Protein AF-A0A5B7BVW4-F1 (afdb_monomer_lite)

Organism: Davidia involucrata (NCBI:txid16924)

InterPro domains:
  IPR013057 Amino acid transporter, transmembrane domain [PF01490] (3-150)

pLDDT: mean 82.85, std 7.78, range [59.88, 94.0]

Secondary structure (DSSP, 8-state):
-HHHHHHGGGS-TTTHHHHHHHHHHTTTS-HHHHHHHHHHHHHHHHHHHHHHHHHHHHHHHHHHHHHH-SPPPHHHHHHHHHHHHHHHHHHHHH-TTHHHHHHHHHHHHHIIIIIHHHHHHHHHH-PPTT-HHHHHHHHHHHHHHHHHHHHHHHHHHH-

Radius of gyration: 21.8 Å; chains: 1; bounding box: 56×29×56 Å

Foldseek 3Di:
DVLCVVQPPNADPQPGSLVSCCVPCVPPDDPVVNVVVVVVVVVCVVVVCVVVCVVVLVVVQVVCCVVVVDHQDPVNSVVVVVVVVVVVVCCCVVCVRVVLCPLQVVLVCLLVVFQVVLVVCCVVVVDPPPDPSVCVSVVRNVVSNVSSVVSNVVSVVSD

Sequence (159 aa):
IGGYWAYGHMIPANGGMLTALYAFHSRDVSQSVLGLASLLVIVNALSSFQIYGMPMFDYMESKYTTRMNKPCTWWLRSIFRAMFGYGCFFVAVAIPFLGSLAGLIGGIALPVTLAYPCFMWLKIKKPKLYGAMWCLNWGLGLLGMGLSGILIAAGVYVV

Structure (mmCIF, N/CA/C/O backbone):
data_AF-A0A5B7BVW4-F1
#
_entry.id   AF-A0A5B7BVW4-F1
#
loop_
_atom_site.group_PDB
_atom_site.id
_atom_site.type_symbol
_atom_site.label_atom_id
_atom_site.label_alt_id
_atom_site.label_comp_id
_atom_site.label_asym_id
_atom_site.label_entity_id
_atom_site.label_seq_id
_atom_site.pdbx_PDB_ins_code
_atom_site.Cartn_x
_atom_site.Cartn_y
_atom_site.Cartn_z
_atom_site.occupancy
_atom_site.B_iso_or_equiv
_atom_site.auth_seq_id
_atom_site.auth_comp_id
_atom_site.auth_asym_id
_atom_site.auth_atom_id
_atom_site.pdbx_PDB_model_num
ATOM 1 N N . ILE A 1 1 ? -4.351 11.437 -15.400 1.00 67.69 1 ILE A N 1
ATOM 2 C CA . ILE A 1 1 ? -4.908 12.074 -16.623 1.00 67.69 1 ILE A CA 1
ATOM 3 C C . ILE A 1 1 ? -3.792 12.412 -17.610 1.00 67.69 1 ILE A C 1
ATOM 5 O O . ILE A 1 1 ? -3.775 11.791 -18.660 1.00 67.69 1 ILE A O 1
ATOM 9 N N . GLY A 1 2 ? -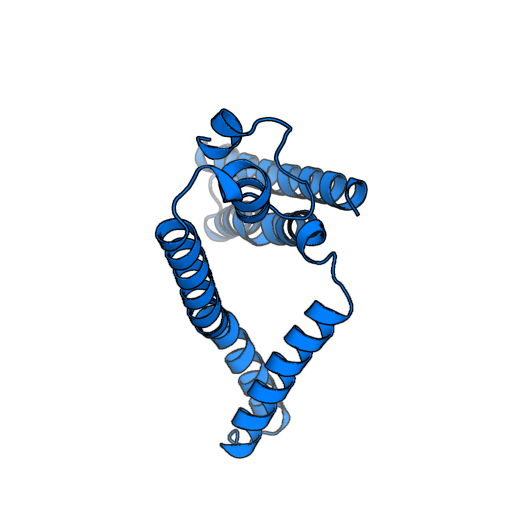2.818 13.267 -17.264 1.00 78.44 2 GLY A N 1
ATOM 10 C CA . GLY A 1 2 ? -1.712 13.627 -18.174 1.00 78.44 2 GLY A CA 1
ATOM 11 C C . GLY A 1 2 ? -0.914 12.440 -18.735 1.00 78.44 2 GLY A C 1
ATOM 12 O O . GLY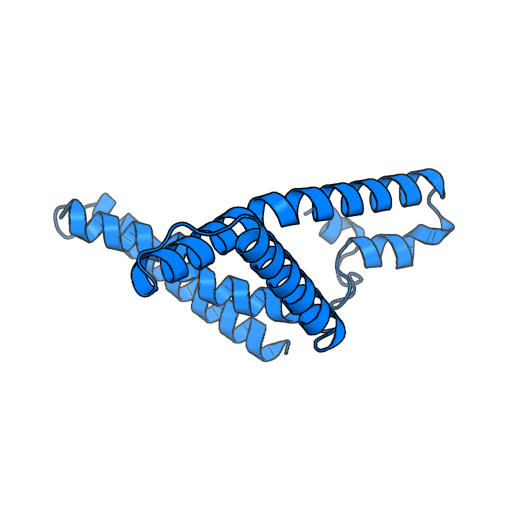 A 1 2 ? -0.702 12.368 -19.936 1.00 78.44 2 GLY A O 1
ATOM 13 N N . GLY A 1 3 ? -0.564 11.449 -17.903 1.00 74.44 3 GLY A N 1
ATOM 14 C CA . GLY A 1 3 ? 0.130 10.241 -18.379 1.00 74.44 3 GLY A CA 1
ATOM 15 C C . GLY A 1 3 ? -0.691 9.395 -19.364 1.00 74.44 3 GLY A C 1
ATOM 16 O O . GLY A 1 3 ? -0.156 8.921 -20.357 1.00 74.44 3 GLY A O 1
ATOM 17 N N . TYR A 1 4 ? -2.003 9.260 -19.141 1.00 77.44 4 TYR A N 1
ATOM 18 C CA . TYR A 1 4 ? -2.886 8.551 -20.074 1.00 77.44 4 TYR A CA 1
ATOM 19 C C . TYR A 1 4 ? -3.093 9.336 -21.377 1.00 77.44 4 TYR A C 1
ATOM 21 O O . TYR A 1 4 ? -3.168 8.739 -22.439 1.00 77.44 4 TYR A O 1
ATOM 29 N N . TRP A 1 5 ? -3.124 10.669 -21.321 1.00 81.75 5 TRP A N 1
ATOM 30 C CA . TRP A 1 5 ? -3.153 11.513 -22.521 1.00 81.75 5 TRP A CA 1
ATOM 31 C C . TRP A 1 5 ? -1.865 11.420 -23.347 1.00 81.75 5 TRP A C 1
ATOM 33 O O . TRP A 1 5 ? -1.928 11.456 -24.569 1.00 81.75 5 TRP A O 1
ATOM 43 N N . ALA A 1 6 ? -0.711 11.289 -22.690 1.00 77.81 6 ALA A N 1
ATOM 44 C CA . ALA A 1 6 ? 0.581 11.202 -23.363 1.00 77.81 6 ALA A CA 1
ATOM 45 C C . ALA A 1 6 ? 0.856 9.816 -23.970 1.00 77.81 6 ALA A C 1
ATOM 47 O O . ALA A 1 6 ? 1.395 9.729 -25.067 1.00 77.81 6 ALA A O 1
ATOM 48 N N . TYR A 1 7 ? 0.497 8.737 -23.265 1.00 71.81 7 TYR A N 1
ATOM 49 C CA . TYR A 1 7 ? 0.867 7.369 -23.654 1.00 71.81 7 TYR A CA 1
ATOM 50 C C . TYR A 1 7 ? -0.318 6.497 -24.094 1.00 71.81 7 TYR A C 1
ATOM 52 O O . TYR A 1 7 ? -0.112 5.473 -24.740 1.00 71.81 7 TYR A O 1
ATOM 60 N N . GLY A 1 8 ? -1.559 6.863 -23.766 1.00 77.12 8 GLY A N 1
ATOM 61 C CA . GLY A 1 8 ? -2.760 6.103 -24.126 1.00 77.12 8 GLY A CA 1
ATOM 62 C C . GLY A 1 8 ? -2.656 4.614 -23.780 1.00 77.12 8 GLY A C 1
ATOM 63 O O . GLY A 1 8 ? -2.318 4.239 -22.657 1.00 77.12 8 GLY A O 1
ATOM 64 N N . HIS A 1 9 ? -2.907 3.764 -24.778 1.00 71.06 9 HIS A N 1
ATOM 65 C CA . HIS A 1 9 ? -2.806 2.303 -24.676 1.00 71.06 9 HIS A CA 1
ATOM 66 C C . HIS A 1 9 ? -1.367 1.760 -24.689 1.00 71.06 9 HIS A C 1
ATOM 68 O O . HIS A 1 9 ? -1.175 0.554 -24.564 1.00 71.06 9 HIS A O 1
ATOM 74 N N . MET A 1 10 ? -0.351 2.616 -24.829 1.00 69.31 10 MET A N 1
ATOM 75 C CA . MET A 1 10 ? 1.054 2.200 -24.886 1.00 69.31 10 MET A CA 1
ATOM 76 C C . MET A 1 10 ? 1.687 2.023 -23.498 1.00 69.31 10 MET A C 1
ATOM 78 O O . MET A 1 10 ? 2.858 1.666 -23.403 1.00 69.31 10 MET A O 1
ATOM 82 N N . ILE A 1 11 ? 0.948 2.257 -22.406 1.00 69.56 11 ILE A N 1
ATOM 83 C CA . ILE A 1 11 ? 1.452 2.029 -21.047 1.00 69.56 11 ILE A CA 1
ATOM 84 C C . ILE A 1 11 ? 1.561 0.512 -20.810 1.00 69.56 11 ILE A C 1
ATOM 86 O O . ILE A 1 11 ? 0.539 -0.177 -20.820 1.00 69.56 11 ILE A O 1
ATOM 90 N N . PRO A 1 12 ? 2.768 -0.030 -20.568 1.00 65.75 12 PRO A N 1
ATOM 91 C CA . PRO A 1 12 ? 2.944 -1.454 -20.349 1.00 65.75 12 PRO A CA 1
ATOM 92 C C . PRO A 1 12 ? 2.250 -1.880 -19.050 1.00 65.75 12 PRO A C 1
ATOM 94 O O . PRO A 1 12 ? 2.524 -1.335 -17.976 1.00 65.75 12 PRO A O 1
ATOM 97 N N . ALA A 1 13 ? 1.387 -2.895 -19.152 1.00 62.50 13 ALA A N 1
ATOM 98 C CA . ALA A 1 13 ? 0.570 -3.403 -18.046 1.00 62.50 13 ALA A CA 1
ATOM 99 C C . ALA A 1 13 ? 1.398 -3.839 -16.821 1.00 62.50 13 ALA A C 1
ATOM 101 O O . ALA A 1 13 ? 0.943 -3.704 -15.690 1.00 62.50 13 ALA A O 1
ATOM 102 N N . ASN A 1 14 ? 2.639 -4.286 -17.042 1.00 59.88 14 ASN A N 1
ATOM 103 C CA . ASN A 1 14 ? 3.490 -4.883 -16.008 1.00 59.88 14 ASN A CA 1
ATOM 104 C C . ASN A 1 14 ? 4.541 -3.919 -15.417 1.00 59.88 14 ASN A C 1
ATOM 106 O O . ASN A 1 14 ? 5.246 -4.298 -14.488 1.00 59.88 14 ASN A O 1
ATOM 110 N N . GLY A 1 15 ? 4.676 -2.695 -15.949 1.00 62.62 15 GLY A N 1
ATOM 111 C CA . GLY A 1 15 ? 5.757 -1.761 -15.574 1.00 62.62 15 GLY A CA 1
ATOM 112 C C . GLY A 1 15 ? 5.299 -0.374 -15.106 1.00 62.62 15 GLY A C 1
ATOM 113 O O . GLY A 1 15 ? 6.089 0.414 -14.584 1.00 62.62 15 GLY A O 1
ATOM 114 N N . GLY A 1 16 ? 4.017 -0.046 -15.271 1.00 72.31 16 GLY A N 1
ATOM 115 C CA . GLY A 1 16 ? 3.486 1.262 -14.892 1.00 72.31 16 GLY A CA 1
ATOM 116 C C . GLY A 1 16 ? 4.096 2.425 -15.687 1.00 72.31 16 GLY A C 1
ATOM 117 O O . GLY A 1 16 ? 4.716 2.258 -16.739 1.00 72.31 16 GLY A O 1
ATOM 118 N N . MET A 1 17 ? 3.900 3.649 -15.187 1.00 73.31 17 MET A N 1
ATOM 119 C CA . MET A 1 17 ? 4.263 4.870 -15.922 1.00 73.31 17 MET A CA 1
ATOM 120 C C . MET A 1 17 ? 5.775 5.099 -16.043 1.00 73.31 17 MET A C 1
ATOM 122 O O . MET A 1 17 ? 6.221 5.680 -17.028 1.00 73.31 17 MET A O 1
ATOM 126 N N . LEU A 1 18 ? 6.571 4.657 -15.067 1.00 71.50 18 LEU A N 1
ATOM 127 C CA . LEU A 1 18 ? 8.017 4.895 -15.076 1.00 71.50 18 LEU A CA 1
ATOM 128 C C . LEU A 1 18 ? 8.725 4.009 -16.108 1.00 71.50 18 LEU A C 1
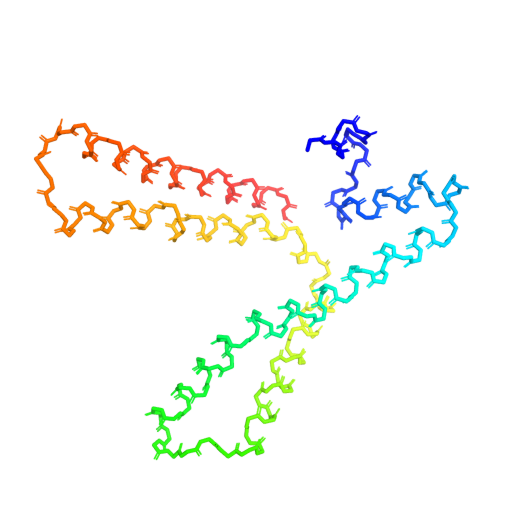ATOM 130 O O . LEU A 1 18 ? 9.613 4.481 -16.816 1.00 71.50 18 LEU A O 1
ATOM 134 N N . THR A 1 19 ? 8.264 2.767 -16.277 1.00 71.94 19 THR A N 1
ATOM 135 C CA . THR A 1 19 ? 8.707 1.895 -17.371 1.00 71.94 19 THR A CA 1
ATOM 136 C C . THR A 1 19 ? 8.253 2.420 -18.730 1.00 71.94 19 THR A C 1
ATOM 138 O O . THR A 1 19 ? 9.033 2.346 -19.670 1.00 71.94 19 THR A O 1
ATOM 141 N N . ALA A 1 20 ? 7.054 3.010 -18.846 1.00 68.19 20 ALA A N 1
ATOM 142 C CA . ALA A 1 20 ? 6.630 3.681 -20.082 1.00 68.19 20 ALA A CA 1
ATOM 143 C C . ALA A 1 20 ? 7.569 4.847 -20.440 1.00 68.19 20 ALA A C 1
ATOM 145 O O . ALA A 1 20 ? 8.030 4.959 -21.573 1.00 68.19 20 ALA A O 1
ATOM 146 N N . LEU A 1 21 ? 7.914 5.680 -19.456 1.00 72.44 21 LEU A N 1
ATOM 147 C CA . LEU A 1 21 ? 8.829 6.803 -19.650 1.00 72.44 21 LEU A CA 1
ATOM 148 C C . LEU A 1 21 ? 10.216 6.308 -20.088 1.00 72.44 21 LEU A C 1
ATOM 150 O O . LEU A 1 21 ? 10.768 6.815 -21.058 1.00 72.44 21 LEU A O 1
ATOM 154 N N . TYR A 1 22 ? 10.749 5.264 -19.453 1.00 71.69 22 TYR A N 1
ATOM 155 C CA . TYR A 1 22 ? 12.038 4.692 -19.847 1.00 71.69 22 TYR A CA 1
ATOM 156 C C . TYR A 1 22 ? 11.987 4.009 -21.226 1.00 71.69 22 TYR A C 1
ATOM 158 O O . TYR A 1 22 ? 12.912 4.141 -22.021 1.00 71.69 22 TYR A O 1
ATOM 166 N N . ALA A 1 23 ? 10.899 3.314 -21.556 1.00 69.06 23 ALA A N 1
ATOM 167 C CA . ALA A 1 23 ? 10.751 2.629 -22.839 1.00 69.06 23 ALA A CA 1
ATOM 168 C C . ALA A 1 23 ? 10.633 3.605 -24.020 1.00 69.06 23 ALA A C 1
ATOM 170 O O . ALA A 1 23 ? 11.268 3.388 -25.049 1.00 69.06 23 ALA A O 1
ATOM 171 N N . PHE A 1 24 ? 9.858 4.682 -23.868 1.00 68.25 24 PHE A N 1
ATOM 172 C CA . PHE A 1 24 ? 9.563 5.610 -24.965 1.00 68.25 24 PHE A CA 1
ATOM 173 C C . PHE A 1 24 ? 10.468 6.844 -25.000 1.00 68.25 24 PHE A C 1
ATOM 175 O O . PHE A 1 24 ? 10.727 7.355 -26.079 1.00 68.25 24 PHE A O 1
ATOM 182 N N . HIS A 1 25 ? 10.977 7.308 -23.856 1.00 72.31 25 HIS A N 1
ATOM 183 C CA . HIS A 1 25 ? 11.734 8.562 -23.754 1.00 72.31 25 HIS A CA 1
ATOM 184 C C . HIS A 1 25 ? 13.187 8.374 -23.285 1.00 72.31 25 HIS A C 1
ATOM 186 O O . HIS A 1 25 ? 13.871 9.360 -23.015 1.00 72.31 25 HIS A O 1
ATOM 192 N N . SER A 1 26 ? 13.707 7.139 -23.216 1.00 65.50 26 SER A N 1
ATOM 193 C CA . SER A 1 26 ? 15.121 6.897 -22.852 1.00 65.50 26 SER A CA 1
ATOM 194 C C . SER A 1 26 ? 16.130 7.524 -23.816 1.00 65.50 26 SER A C 1
ATOM 196 O O . SER A 1 26 ? 17.256 7.799 -23.402 1.00 65.50 26 SER A O 1
ATOM 198 N N . ARG A 1 27 ? 15.750 7.735 -25.084 1.00 63.44 27 ARG A N 1
ATOM 199 C CA . ARG A 1 27 ? 16.607 8.347 -26.114 1.00 63.44 27 ARG A CA 1
ATOM 200 C C . ARG A 1 27 ? 16.384 9.849 -26.294 1.00 63.44 27 ARG A C 1
ATOM 202 O O . ARG A 1 27 ? 17.328 10.539 -26.662 1.00 63.44 27 ARG A O 1
ATOM 209 N N . ASP A 1 28 ? 15.186 10.342 -25.990 1.00 66.81 28 ASP A N 1
ATOM 210 C CA . ASP A 1 28 ? 14.791 11.729 -26.273 1.00 66.81 28 ASP A CA 1
ATOM 211 C C . ASP A 1 28 ? 14.979 12.673 -25.072 1.00 66.81 28 ASP A C 1
ATOM 213 O O . ASP A 1 28 ? 15.033 13.892 -25.234 1.00 66.81 28 ASP A O 1
ATOM 217 N N . VAL A 1 29 ? 15.103 12.131 -23.855 1.00 71.06 29 VAL A N 1
ATOM 218 C CA . VAL A 1 29 ? 15.257 12.904 -22.612 1.00 71.06 29 VAL A CA 1
ATOM 219 C C . VAL A 1 29 ? 16.688 12.808 -22.086 1.00 71.06 29 VAL A C 1
ATOM 221 O O . VAL A 1 29 ? 17.334 11.760 -22.145 1.00 71.06 29 VAL A O 1
ATOM 224 N N . SER A 1 30 ? 17.196 13.914 -21.533 1.00 77.44 30 SER A N 1
ATOM 225 C CA . SER A 1 30 ? 18.536 13.959 -20.952 1.00 77.44 30 SER A CA 1
ATOM 226 C C . SER A 1 30 ? 18.693 12.947 -19.810 1.00 77.44 30 SER A C 1
ATOM 228 O O . SER A 1 30 ? 17.837 12.802 -18.933 1.00 77.44 30 SER A O 1
ATOM 230 N N . GLN A 1 31 ? 19.840 12.263 -19.792 1.00 78.00 31 GLN A N 1
ATOM 231 C CA . GLN A 1 31 ? 20.166 11.241 -18.789 1.00 78.00 31 GLN A CA 1
ATOM 232 C C . GLN A 1 31 ? 20.090 11.777 -17.348 1.00 78.00 31 GLN A C 1
ATOM 234 O O . GLN A 1 31 ? 19.761 11.036 -16.426 1.00 78.00 31 GLN A O 1
ATOM 239 N N . SER A 1 32 ? 20.327 13.078 -17.151 1.00 81.50 32 SER A N 1
ATOM 240 C CA . SER A 1 32 ? 20.206 13.740 -15.849 1.00 81.50 32 SER A CA 1
ATOM 241 C C . SER A 1 32 ? 18.769 13.779 -15.325 1.00 81.50 32 SER A C 1
ATOM 243 O O . SER A 1 32 ? 18.554 13.558 -14.136 1.00 81.50 32 SER A O 1
ATOM 245 N N . VAL A 1 33 ? 17.776 14.008 -16.189 1.00 83.75 33 VAL A N 1
ATOM 246 C CA . VAL A 1 33 ? 16.357 14.045 -15.797 1.00 83.75 33 VAL A CA 1
ATOM 247 C C . VAL A 1 33 ? 15.854 12.643 -15.462 1.00 83.75 33 VAL A C 1
ATOM 249 O O . VAL A 1 33 ? 15.186 12.461 -14.444 1.00 83.75 33 VAL A O 1
ATOM 252 N N . LEU A 1 34 ? 16.233 11.638 -16.258 1.00 82.00 34 LEU A N 1
ATOM 253 C CA . LEU A 1 34 ? 15.939 10.229 -15.966 1.00 82.00 34 LEU A CA 1
ATOM 254 C C . LEU A 1 34 ? 16.593 9.784 -14.648 1.00 82.00 34 LEU A C 1
ATOM 256 O O . LEU A 1 34 ? 15.941 9.161 -13.807 1.00 82.00 34 LEU A O 1
ATOM 260 N N . GLY A 1 35 ? 17.855 10.170 -14.437 1.00 85.31 35 GLY A N 1
ATOM 261 C CA . GLY A 1 35 ? 18.591 9.931 -13.199 1.00 85.31 35 GLY A CA 1
ATOM 262 C C . GLY A 1 35 ? 17.892 10.546 -11.986 1.00 85.31 35 GLY A C 1
ATOM 263 O O . GLY A 1 35 ? 17.587 9.834 -11.030 1.00 85.31 35 GLY A O 1
ATOM 264 N N . LEU A 1 36 ? 17.548 11.835 -12.046 1.00 88.81 36 LEU A N 1
ATOM 265 C CA . LEU A 1 36 ? 16.835 12.530 -10.969 1.00 88.81 36 LEU A CA 1
ATOM 266 C C . LEU A 1 36 ? 15.470 11.901 -10.671 1.00 88.81 36 LEU A C 1
ATOM 268 O O . LEU A 1 36 ? 15.149 11.686 -9.504 1.00 88.81 36 LEU A O 1
ATOM 272 N N . ALA A 1 37 ? 14.688 11.550 -11.694 1.00 87.31 37 ALA A N 1
ATOM 273 C CA . ALA A 1 37 ? 13.399 10.887 -11.505 1.00 87.31 37 ALA A CA 1
ATOM 274 C C . ALA A 1 37 ? 13.553 9.537 -10.784 1.00 87.31 37 ALA A C 1
ATOM 276 O O . ALA A 1 37 ? 12.816 9.250 -9.840 1.00 87.31 37 ALA A O 1
ATOM 277 N N . SER A 1 38 ? 14.543 8.731 -11.181 1.00 87.19 38 SER A N 1
ATOM 278 C CA . SER A 1 38 ? 14.817 7.447 -10.528 1.00 87.19 38 SER A CA 1
ATOM 279 C C . SER A 1 38 ? 15.268 7.619 -9.072 1.00 87.19 38 SER A C 1
ATOM 281 O O . SER A 1 38 ? 14.756 6.931 -8.190 1.00 87.19 38 SER A O 1
ATOM 283 N N . LEU A 1 39 ? 16.138 8.595 -8.791 1.00 90.75 39 LEU A N 1
ATOM 284 C CA . LEU A 1 39 ? 16.585 8.910 -7.434 1.00 90.75 39 LEU A CA 1
ATOM 285 C C . LEU A 1 39 ? 15.426 9.358 -6.544 1.00 90.75 39 LEU A C 1
ATOM 287 O O . LEU A 1 39 ? 15.308 8.880 -5.418 1.00 90.75 39 LEU A O 1
ATOM 291 N N . LEU A 1 40 ? 14.541 10.222 -7.047 1.00 91.38 40 LEU A N 1
ATOM 292 C CA . LEU A 1 40 ? 13.356 10.659 -6.306 1.00 91.38 40 LEU A CA 1
ATOM 293 C C . LEU A 1 40 ? 12.442 9.481 -5.960 1.00 91.38 40 LEU A C 1
ATOM 295 O O . LEU A 1 40 ? 11.947 9.399 -4.837 1.00 91.38 40 LEU A O 1
ATOM 299 N N . VAL A 1 41 ? 12.254 8.543 -6.891 1.00 89.94 41 VAL A N 1
ATOM 300 C CA . VAL A 1 41 ? 11.450 7.340 -6.645 1.00 89.94 41 VAL A CA 1
ATOM 301 C C . VAL A 1 41 ? 12.106 6.424 -5.617 1.00 89.94 41 VAL A C 1
ATOM 303 O O . VAL A 1 41 ? 11.408 5.934 -4.731 1.00 89.94 41 VAL A O 1
ATOM 306 N N . ILE A 1 42 ? 13.427 6.241 -5.671 1.00 91.00 42 ILE A N 1
ATOM 307 C CA . ILE A 1 42 ? 14.169 5.451 -4.677 1.00 91.00 42 ILE A CA 1
ATOM 308 C C . ILE A 1 42 ? 14.049 6.085 -3.288 1.00 91.00 42 ILE A C 1
ATOM 310 O O . ILE A 1 42 ? 13.695 5.399 -2.331 1.00 91.00 42 ILE A O 1
ATOM 314 N N . VAL A 1 43 ? 14.290 7.394 -3.167 1.00 94.00 43 VAL A N 1
ATOM 315 C CA . VAL A 1 43 ? 14.180 8.115 -1.889 1.00 94.00 43 VAL A CA 1
ATOM 316 C C . VAL A 1 43 ? 12.760 8.020 -1.337 1.00 94.00 43 VAL A C 1
ATOM 318 O O . VAL A 1 43 ? 12.584 7.707 -0.161 1.00 94.00 43 VAL A O 1
ATOM 321 N N . ASN A 1 44 ? 11.750 8.223 -2.187 1.00 92.56 44 ASN A N 1
ATOM 322 C CA . ASN A 1 44 ? 10.349 8.086 -1.805 1.00 92.56 44 ASN A CA 1
ATOM 323 C C . ASN A 1 44 ? 10.004 6.659 -1.352 1.00 92.56 44 ASN A C 1
ATOM 325 O O . ASN A 1 44 ? 9.276 6.487 -0.377 1.00 92.56 44 ASN A O 1
ATOM 329 N N . ALA A 1 45 ? 10.518 5.631 -2.030 1.00 89.12 45 ALA A N 1
ATOM 330 C CA . ALA A 1 45 ? 10.286 4.241 -1.648 1.00 89.12 45 ALA A CA 1
ATOM 331 C C . ALA A 1 45 ? 10.929 3.913 -0.290 1.00 89.12 45 ALA A C 1
ATOM 333 O O . ALA A 1 45 ? 10.284 3.298 0.562 1.00 89.12 45 ALA A O 1
ATOM 334 N N . LEU A 1 46 ? 12.163 4.374 -0.058 1.00 90.31 46 LEU A N 1
ATOM 335 C CA . LEU A 1 46 ? 12.886 4.166 1.200 1.00 90.31 46 LEU A CA 1
ATOM 336 C C . LEU A 1 46 ? 12.203 4.858 2.386 1.00 90.31 46 LEU A C 1
ATOM 338 O O . LEU A 1 46 ? 12.081 4.255 3.453 1.00 90.31 46 LEU A O 1
ATOM 342 N N . SER A 1 47 ? 11.736 6.096 2.212 1.00 92.19 47 SER A N 1
ATOM 343 C CA . SER A 1 47 ? 11.025 6.824 3.269 1.00 92.19 47 SER A CA 1
ATOM 344 C C . SER A 1 47 ? 9.628 6.249 3.520 1.00 92.19 47 SER A C 1
ATOM 346 O O . SER A 1 47 ? 9.245 6.032 4.671 1.00 92.19 47 SER A O 1
ATOM 348 N N . SER A 1 48 ? 8.889 5.918 2.458 1.00 90.19 48 SER A N 1
ATOM 349 C CA . SER A 1 48 ? 7.544 5.343 2.561 1.00 90.19 48 SER A CA 1
ATOM 350 C C . SER A 1 48 ? 7.555 3.989 3.268 1.00 90.19 48 SER A C 1
ATOM 352 O O . SER A 1 48 ? 6.704 3.743 4.121 1.00 90.19 48 SER A O 1
ATOM 354 N N . PHE A 1 49 ? 8.535 3.124 2.979 1.00 89.06 49 PHE A N 1
ATOM 355 C CA . PHE A 1 49 ? 8.646 1.821 3.640 1.00 89.06 49 PHE A CA 1
ATOM 356 C C . PHE A 1 49 ? 8.770 1.954 5.164 1.00 89.06 49 PHE A C 1
ATOM 358 O O . PHE A 1 49 ? 8.162 1.183 5.903 1.00 89.06 49 PHE A O 1
ATOM 365 N N . GLN A 1 50 ? 9.503 2.960 5.649 1.00 87.44 50 GLN A N 1
ATOM 366 C CA . GLN A 1 50 ? 9.649 3.198 7.087 1.00 87.44 50 GLN A CA 1
ATOM 367 C C . GLN A 1 50 ? 8.331 3.645 7.728 1.00 87.44 50 GLN A C 1
ATOM 369 O O . GLN A 1 50 ? 7.957 3.129 8.781 1.00 87.44 50 GLN A O 1
ATOM 374 N N . ILE A 1 51 ? 7.607 4.561 7.077 1.00 91.00 51 ILE A N 1
ATOM 375 C CA . ILE A 1 51 ? 6.331 5.089 7.581 1.00 91.00 51 ILE A CA 1
ATOM 376 C C . ILE A 1 51 ? 5.265 3.987 7.608 1.00 91.00 51 ILE A C 1
ATOM 378 O O . ILE A 1 51 ? 4.608 3.794 8.629 1.00 91.00 51 ILE A O 1
ATOM 382 N N . TYR A 1 52 ? 5.115 3.228 6.518 1.00 87.75 52 TYR A N 1
ATOM 383 C CA . TYR A 1 52 ? 4.115 2.159 6.426 1.00 87.75 52 TYR A CA 1
ATOM 384 C C . TYR A 1 52 ? 4.501 0.892 7.200 1.00 87.75 52 TYR A C 1
ATOM 386 O O . TYR A 1 52 ? 3.622 0.125 7.589 1.00 87.75 52 TYR A O 1
ATOM 394 N N . GLY A 1 53 ? 5.792 0.668 7.454 1.00 87.25 53 GLY A N 1
ATOM 395 C CA . GLY A 1 53 ? 6.272 -0.439 8.280 1.00 87.25 53 GLY A CA 1
ATOM 396 C C . GLY A 1 53 ? 6.051 -0.221 9.779 1.00 87.25 53 GLY A C 1
ATOM 397 O O . GLY A 1 53 ? 5.874 -1.193 10.512 1.00 87.25 53 GLY A O 1
ATOM 398 N N . MET A 1 54 ? 6.009 1.033 10.247 1.00 89.00 54 MET A N 1
ATOM 399 C CA . MET A 1 54 ? 5.888 1.358 11.675 1.00 89.00 54 MET A CA 1
ATOM 400 C C . MET A 1 54 ? 4.656 0.715 12.349 1.00 89.00 54 MET A C 1
ATOM 402 O O . MET A 1 54 ? 4.849 0.013 13.343 1.00 89.00 54 MET A O 1
ATOM 406 N N . PRO A 1 55 ? 3.424 0.810 11.799 1.00 89.25 55 PRO A N 1
ATOM 407 C CA . PRO A 1 55 ? 2.257 0.157 12.398 1.00 89.25 55 PRO A CA 1
ATOM 408 C C . PRO A 1 55 ? 2.382 -1.369 12.473 1.00 89.25 55 PRO A C 1
ATOM 410 O O . PRO A 1 55 ? 1.879 -1.989 13.409 1.00 89.25 55 PRO A O 1
ATOM 413 N N . MET A 1 56 ? 3.064 -1.987 11.503 1.00 87.25 56 MET A N 1
ATOM 414 C CA . MET A 1 56 ? 3.299 -3.432 11.505 1.00 87.25 56 MET A CA 1
ATOM 415 C C . MET A 1 56 ? 4.280 -3.835 12.604 1.00 87.25 56 MET A C 1
ATOM 417 O O . MET A 1 56 ? 4.035 -4.817 13.307 1.00 87.25 56 MET A O 1
ATOM 421 N N . PHE A 1 57 ? 5.352 -3.063 12.799 1.00 86.88 57 PHE A N 1
ATOM 422 C CA . PHE A 1 57 ? 6.295 -3.291 13.894 1.00 86.88 57 PHE A CA 1
ATOM 423 C C . PHE A 1 57 ? 5.621 -3.143 15.258 1.00 86.88 57 PHE A C 1
ATOM 425 O O . PHE A 1 57 ? 5.782 -4.021 16.108 1.00 86.88 57 PHE A O 1
ATOM 432 N N . ASP A 1 58 ? 4.806 -2.104 15.433 1.00 87.94 58 ASP A N 1
ATOM 433 C CA . ASP A 1 58 ? 4.065 -1.871 16.674 1.00 87.94 58 ASP A CA 1
ATOM 434 C C . ASP A 1 58 ? 3.048 -2.992 16.942 1.00 87.94 58 ASP A C 1
ATOM 436 O O . ASP A 1 58 ? 2.916 -3.463 18.074 1.00 87.94 58 ASP A O 1
ATOM 440 N N . TYR A 1 59 ? 2.375 -3.497 15.900 1.00 88.62 59 TYR A N 1
ATOM 441 C CA . TYR A 1 59 ? 1.462 -4.636 16.024 1.00 88.62 59 TYR A CA 1
ATOM 442 C C . TYR A 1 59 ? 2.190 -5.917 16.456 1.00 88.62 59 TYR A C 1
ATOM 444 O O . TYR A 1 59 ? 1.729 -6.622 17.358 1.00 88.62 59 TYR A O 1
ATOM 452 N N . MET A 1 60 ? 3.340 -6.221 15.849 1.00 86.75 60 MET A N 1
ATOM 453 C CA . MET A 1 60 ? 4.149 -7.393 16.203 1.00 86.75 60 MET A CA 1
ATOM 454 C C . MET A 1 60 ? 4.668 -7.307 17.644 1.00 86.75 60 MET A C 1
ATOM 456 O O . MET A 1 60 ? 4.580 -8.284 18.394 1.00 86.75 60 MET A O 1
ATOM 460 N N . GLU A 1 61 ? 5.146 -6.133 18.055 1.00 86.88 61 GLU A N 1
ATOM 461 C CA . GLU A 1 61 ? 5.630 -5.881 19.413 1.00 86.88 61 GLU A CA 1
ATOM 462 C C . GLU A 1 61 ? 4.504 -5.959 20.453 1.00 86.88 61 GLU A C 1
ATOM 464 O O . GLU A 1 61 ? 4.676 -6.579 21.508 1.00 86.88 61 GLU A O 1
ATOM 469 N N . SER A 1 62 ? 3.327 -5.408 20.143 1.00 86.56 62 SER A N 1
ATOM 470 C CA . SER A 1 62 ? 2.136 -5.503 20.992 1.00 86.56 62 SER A CA 1
ATOM 471 C C . SER A 1 62 ? 1.723 -6.961 21.201 1.00 86.56 62 SER A C 1
ATOM 473 O O . SER A 1 62 ? 1.572 -7.410 22.339 1.00 86.56 62 SER A O 1
ATOM 475 N N . LYS A 1 63 ? 1.640 -7.752 20.123 1.00 86.12 63 LYS A N 1
ATOM 476 C CA . LYS A 1 63 ? 1.280 -9.177 20.197 1.00 86.12 63 LYS A CA 1
ATOM 477 C C . LYS A 1 63 ? 2.292 -9.981 21.007 1.00 86.12 63 LYS A C 1
ATOM 479 O O . LYS A 1 63 ? 1.883 -10.839 21.789 1.00 86.12 63 LYS A O 1
ATOM 484 N N . TYR A 1 64 ? 3.584 -9.700 20.849 1.00 84.38 64 TYR A N 1
ATOM 485 C CA . TYR A 1 64 ? 4.629 -10.323 21.657 1.00 84.38 64 TYR A CA 1
ATOM 486 C C . TYR A 1 64 ? 4.475 -9.966 23.141 1.00 84.38 64 TYR A C 1
ATOM 488 O O . TYR A 1 64 ? 4.433 -10.861 23.986 1.00 84.38 64 TYR A O 1
ATOM 496 N N . THR A 1 65 ? 4.303 -8.681 23.455 1.00 84.75 65 THR A N 1
ATOM 497 C CA . THR A 1 65 ? 4.183 -8.184 24.834 1.00 84.75 65 THR A CA 1
ATOM 498 C C . THR A 1 65 ? 2.946 -8.754 25.532 1.00 84.75 65 THR A C 1
ATOM 500 O O . THR A 1 65 ? 3.050 -9.228 26.659 1.00 84.75 65 THR A O 1
ATOM 503 N N . THR A 1 66 ? 1.796 -8.818 24.851 1.00 85.81 66 THR A N 1
ATOM 504 C CA . THR A 1 66 ? 0.565 -9.424 25.392 1.00 85.81 66 THR A CA 1
ATOM 505 C C . THR A 1 66 ? 0.708 -10.924 25.668 1.00 85.81 66 THR A C 1
ATOM 507 O O . THR A 1 66 ? 0.064 -11.444 26.575 1.00 85.81 66 THR A O 1
ATOM 510 N N . ARG A 1 67 ? 1.523 -11.650 24.892 1.00 83.94 67 ARG A N 1
ATOM 511 C CA . ARG A 1 67 ? 1.697 -13.105 25.053 1.00 83.94 67 ARG A CA 1
ATOM 512 C C . ARG A 1 67 ? 2.773 -13.470 26.069 1.00 83.94 67 ARG A C 1
ATOM 514 O O . ARG A 1 67 ? 2.571 -14.386 26.856 1.00 83.94 67 ARG A O 1
ATOM 521 N N . MET A 1 68 ? 3.905 -12.775 26.037 1.00 77.62 68 MET A N 1
ATOM 522 C CA . MET A 1 68 ? 5.077 -13.081 26.861 1.00 77.62 68 MET A CA 1
ATOM 523 C C . MET A 1 68 ? 5.116 -12.279 28.170 1.00 77.62 68 MET A C 1
ATOM 525 O O . MET A 1 68 ? 5.952 -12.586 29.015 1.00 77.62 68 MET A O 1
ATOM 529 N N . ASN A 1 69 ? 4.245 -11.270 28.347 1.00 77.81 69 ASN A N 1
ATOM 530 C CA . ASN A 1 69 ? 4.189 -10.366 29.511 1.00 77.81 69 ASN A CA 1
ATOM 531 C C . ASN A 1 69 ? 5.563 -9.792 29.912 1.00 77.81 69 ASN A C 1
ATOM 533 O O . ASN A 1 69 ? 5.844 -9.556 31.085 1.00 77.81 69 ASN A O 1
ATOM 537 N N . LYS A 1 70 ? 6.446 -9.591 28.930 1.00 79.94 70 LYS A N 1
ATOM 538 C CA . LYS A 1 70 ? 7.802 -9.067 29.116 1.00 79.94 70 LYS A CA 1
ATOM 539 C C . LYS A 1 70 ? 8.040 -7.900 28.164 1.00 79.94 70 LYS A C 1
ATOM 541 O O . LYS A 1 70 ? 7.525 -7.939 27.043 1.00 79.94 70 LYS A O 1
ATOM 546 N N . PRO A 1 71 ? 8.833 -6.892 28.574 1.00 75.12 71 PRO A N 1
ATOM 547 C CA . PRO A 1 71 ? 9.216 -5.811 27.680 1.00 75.12 71 PRO A CA 1
ATOM 548 C C . PRO A 1 71 ? 10.002 -6.368 26.489 1.00 75.12 71 PRO A C 1
ATOM 550 O O . PRO A 1 71 ? 10.811 -7.291 26.630 1.00 75.12 71 PRO A O 1
ATOM 553 N N . CYS A 1 72 ? 9.755 -5.807 25.308 1.00 72.75 72 CYS A N 1
ATOM 554 C CA . CYS A 1 72 ? 10.469 -6.180 24.097 1.00 72.75 72 CYS A CA 1
ATOM 555 C C . CYS A 1 72 ? 11.930 -5.714 24.210 1.00 72.75 72 CYS A C 1
ATOM 557 O O . CYS A 1 72 ? 12.205 -4.524 24.368 1.00 72.75 72 CYS A O 1
ATOM 559 N N . THR A 1 73 ? 12.884 -6.647 24.175 1.00 83.44 73 THR A N 1
ATOM 560 C CA . THR A 1 73 ? 14.310 -6.305 24.243 1.00 83.44 73 THR A CA 1
ATOM 561 C C . THR A 1 73 ? 14.769 -5.656 22.936 1.00 83.44 73 THR A C 1
ATOM 563 O O . THR A 1 73 ? 14.238 -5.937 21.861 1.00 83.44 73 THR A O 1
ATOM 566 N N . TRP A 1 74 ? 15.793 -4.799 23.000 1.00 83.50 74 TRP A N 1
ATOM 567 C CA . TRP A 1 74 ? 16.317 -4.105 21.814 1.00 83.50 74 TRP A CA 1
ATOM 568 C C . TRP A 1 74 ? 16.770 -5.078 20.707 1.00 83.50 74 TRP A C 1
ATOM 570 O O . TRP A 1 74 ? 16.490 -4.857 19.528 1.00 83.50 74 TRP A O 1
ATOM 580 N N . TRP A 1 75 ? 17.369 -6.210 21.095 1.00 84.75 75 TRP A N 1
ATOM 581 C CA . TRP A 1 75 ? 17.719 -7.304 20.184 1.00 84.75 75 TRP A CA 1
ATOM 582 C C . TRP A 1 75 ? 16.502 -7.907 19.485 1.00 84.75 75 TRP A C 1
ATOM 584 O O . TRP A 1 75 ? 16.521 -8.096 18.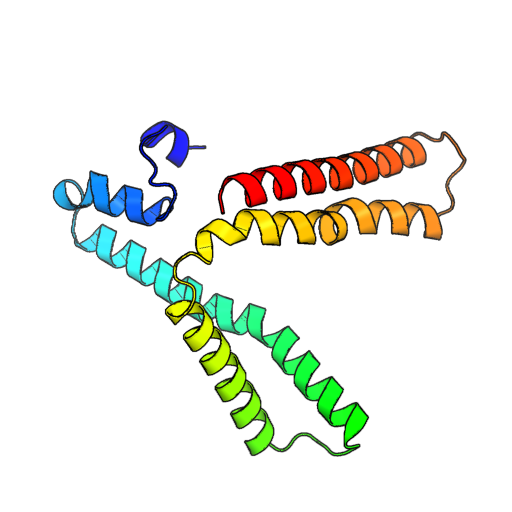271 1.00 84.75 75 TRP A O 1
ATOM 594 N N . LEU A 1 76 ? 15.423 -8.161 20.227 1.00 82.88 76 LEU A N 1
ATOM 595 C CA . LEU A 1 76 ? 14.202 -8.726 19.666 1.00 82.88 76 LEU A CA 1
ATOM 596 C C . LEU A 1 76 ? 13.529 -7.760 18.679 1.00 82.88 76 LEU A C 1
ATOM 598 O O . LEU A 1 76 ? 13.081 -8.181 17.614 1.00 82.88 76 LEU A O 1
ATOM 602 N N . ARG A 1 77 ? 13.538 -6.455 18.974 1.00 84.31 77 ARG A N 1
ATOM 603 C CA . ARG A 1 77 ? 13.063 -5.422 18.041 1.00 84.31 77 ARG A CA 1
ATOM 604 C C . ARG A 1 77 ? 13.887 -5.395 16.747 1.00 84.31 77 ARG A C 1
ATOM 606 O O . ARG A 1 77 ? 13.315 -5.250 15.667 1.00 84.31 77 ARG A O 1
ATOM 613 N N . SER A 1 78 ? 15.208 -5.566 16.838 1.00 87.00 78 SER A N 1
ATOM 614 C CA . SER A 1 78 ? 16.081 -5.672 15.659 1.00 87.00 78 SER A CA 1
ATOM 615 C C . SER A 1 78 ? 15.755 -6.914 14.819 1.00 87.00 78 SER A C 1
ATOM 617 O O . SER A 1 78 ? 15.594 -6.814 13.603 1.00 87.00 78 SER A O 1
ATOM 619 N N . ILE A 1 79 ? 15.538 -8.063 15.471 1.00 88.44 79 ILE A N 1
ATOM 620 C CA . ILE A 1 79 ? 15.134 -9.312 14.805 1.00 88.44 79 ILE A CA 1
ATOM 621 C C . ILE A 1 79 ? 13.791 -9.144 14.089 1.00 88.44 79 ILE A C 1
ATOM 623 O O . ILE A 1 79 ? 13.681 -9.534 12.931 1.00 88.44 79 ILE A O 1
ATOM 627 N N . PHE A 1 80 ? 12.783 -8.531 14.720 1.00 87.12 80 PHE A N 1
ATOM 628 C CA . PHE A 1 80 ? 11.487 -8.305 14.069 1.00 87.12 80 PHE A CA 1
ATOM 629 C C . PHE A 1 80 ? 11.601 -7.433 12.816 1.00 87.12 80 PHE A C 1
ATOM 631 O O . PHE A 1 80 ? 10.995 -7.756 11.794 1.00 87.12 80 PHE A O 1
ATOM 638 N N . ARG A 1 81 ? 12.415 -6.370 12.859 1.00 87.88 81 ARG A N 1
ATOM 639 C CA . ARG A 1 81 ? 12.665 -5.516 11.688 1.00 87.88 81 ARG A CA 1
ATOM 640 C C . ARG A 1 81 ? 13.391 -6.265 10.573 1.00 87.88 81 ARG A C 1
ATOM 642 O O . ARG A 1 81 ? 12.978 -6.163 9.420 1.00 87.88 81 ARG A O 1
ATOM 649 N N . ALA A 1 82 ? 14.426 -7.032 10.912 1.00 89.44 82 ALA A N 1
ATOM 650 C CA . ALA A 1 82 ? 15.177 -7.829 9.945 1.00 89.44 82 ALA A CA 1
ATOM 651 C C . ALA A 1 82 ? 14.305 -8.920 9.306 1.00 89.44 82 ALA A C 1
ATOM 653 O O . ALA A 1 82 ? 14.289 -9.049 8.086 1.00 89.44 82 ALA A O 1
ATOM 654 N N . MET A 1 83 ? 13.523 -9.646 10.109 1.00 89.62 83 MET A N 1
ATOM 655 C CA . MET A 1 83 ? 12.603 -10.688 9.640 1.00 89.62 83 MET A CA 1
ATOM 656 C C . MET A 1 83 ? 11.522 -10.132 8.716 1.00 89.62 83 MET A C 1
ATOM 658 O O . MET A 1 83 ? 11.252 -10.721 7.673 1.00 89.62 83 MET A O 1
ATOM 662 N N . PHE A 1 84 ? 10.915 -8.996 9.067 1.00 88.81 84 PHE A N 1
ATOM 663 C CA . PHE A 1 84 ? 9.905 -8.360 8.223 1.00 88.81 84 PHE A CA 1
ATOM 664 C C . PHE A 1 84 ? 10.506 -7.851 6.909 1.00 88.81 84 PHE A C 1
ATOM 666 O O . PHE A 1 84 ? 9.981 -8.155 5.841 1.00 88.81 84 PHE A O 1
ATOM 673 N N . GLY A 1 85 ? 11.637 -7.139 6.973 1.00 90.56 85 GLY A N 1
ATOM 674 C CA . GLY A 1 85 ? 12.333 -6.653 5.780 1.00 90.56 85 GLY A CA 1
ATOM 675 C C . GLY A 1 85 ? 12.765 -7.792 4.856 1.00 90.56 85 GLY A C 1
ATOM 676 O O . GLY A 1 85 ? 12.531 -7.730 3.650 1.00 90.56 85 GLY A O 1
ATOM 677 N N . TYR A 1 86 ? 13.314 -8.869 5.423 1.00 89.81 86 TYR A N 1
ATOM 678 C CA . TYR A 1 86 ? 13.671 -10.071 4.675 1.00 89.81 86 TYR A CA 1
ATOM 679 C C . TYR A 1 86 ? 12.443 -10.770 4.085 1.00 89.81 86 TYR A C 1
ATOM 681 O O . TYR A 1 86 ? 12.485 -11.192 2.936 1.00 89.81 86 TYR A O 1
ATOM 689 N N . GLY A 1 87 ? 11.330 -10.842 4.819 1.00 89.75 87 GLY A N 1
ATOM 690 C CA . GLY A 1 87 ? 10.069 -11.383 4.312 1.00 89.75 87 GLY A CA 1
ATOM 691 C C . GLY A 1 87 ? 9.544 -10.596 3.110 1.00 89.75 87 GLY A C 1
ATOM 692 O O . GLY A 1 87 ? 9.192 -11.193 2.094 1.00 89.75 87 GLY A O 1
ATOM 693 N N . CYS A 1 88 ? 9.561 -9.261 3.179 1.00 88.94 88 CYS A N 1
ATOM 694 C CA . CYS A 1 88 ? 9.206 -8.403 2.048 1.00 88.94 88 CYS A CA 1
ATOM 695 C C . CYS A 1 88 ? 10.140 -8.621 0.851 1.00 88.94 88 CYS A C 1
ATOM 697 O O . CYS A 1 88 ? 9.662 -8.736 -0.274 1.00 88.94 88 CYS A O 1
ATOM 699 N N . PHE A 1 89 ? 11.452 -8.716 1.087 1.00 88.56 89 PHE A N 1
ATOM 700 C CA . PHE A 1 89 ? 12.434 -8.997 0.039 1.00 88.56 89 PHE A CA 1
ATOM 701 C C . PHE A 1 89 ? 12.202 -10.366 -0.612 1.00 88.56 89 PHE A C 1
ATOM 703 O O . PHE A 1 89 ? 12.153 -10.469 -1.835 1.00 88.56 89 PHE A O 1
ATOM 710 N N . PHE A 1 90 ? 11.995 -11.405 0.195 1.00 90.44 90 PHE A N 1
ATOM 711 C CA . PHE A 1 90 ? 11.729 -12.757 -0.283 1.00 90.44 90 PHE A CA 1
ATOM 712 C C . PHE A 1 90 ? 10.468 -12.804 -1.145 1.00 90.44 90 PHE A C 1
ATOM 714 O O . PHE A 1 90 ? 10.497 -13.350 -2.242 1.00 90.44 90 PHE A O 1
ATOM 721 N N . VAL A 1 91 ? 9.380 -12.180 -0.690 1.00 87.06 91 VAL A N 1
ATOM 722 C CA . VAL A 1 91 ? 8.125 -12.099 -1.446 1.00 87.06 91 VAL A CA 1
ATOM 723 C C . VAL A 1 91 ? 8.309 -11.318 -2.751 1.00 87.06 91 VAL A C 1
ATOM 725 O O . VAL A 1 91 ? 7.803 -11.750 -3.784 1.00 87.06 91 VAL A O 1
ATOM 728 N N . ALA A 1 92 ? 9.068 -10.218 -2.734 1.00 85.62 92 ALA A N 1
ATOM 729 C CA . ALA A 1 92 ? 9.350 -9.432 -3.934 1.00 85.62 92 ALA A CA 1
ATOM 730 C C . ALA A 1 92 ? 10.145 -10.225 -4.989 1.00 85.62 92 ALA A C 1
ATOM 732 O O . ALA A 1 92 ? 9.906 -10.063 -6.183 1.00 85.62 92 ALA A O 1
ATOM 733 N N . VAL A 1 93 ? 11.065 -11.095 -4.558 1.00 86.44 93 VAL A N 1
ATOM 734 C CA . VAL A 1 93 ? 11.848 -11.967 -5.451 1.00 86.44 93 VAL A CA 1
ATOM 735 C C . VAL A 1 93 ? 11.038 -13.185 -5.909 1.00 86.44 93 VAL A C 1
ATOM 737 O O . VAL A 1 93 ? 11.113 -13.568 -7.073 1.00 86.44 93 VAL A O 1
ATOM 740 N N . ALA A 1 94 ? 10.261 -13.798 -5.013 1.00 87.75 94 ALA A N 1
ATOM 741 C CA . ALA A 1 94 ? 9.501 -15.014 -5.298 1.00 87.75 94 ALA A CA 1
ATOM 742 C C . ALA A 1 94 ? 8.257 -14.759 -6.166 1.00 87.75 94 ALA A C 1
ATOM 744 O O . ALA A 1 94 ? 7.849 -15.638 -6.923 1.00 87.75 94 ALA A O 1
ATOM 745 N N . ILE A 1 95 ? 7.642 -13.576 -6.055 1.00 84.25 95 ILE A N 1
ATOM 746 C CA . ILE A 1 95 ? 6.399 -13.212 -6.745 1.00 84.25 95 ILE A CA 1
ATOM 747 C C . ILE A 1 95 ? 6.647 -11.923 -7.548 1.00 84.25 95 ILE A C 1
ATOM 749 O O . ILE A 1 95 ? 6.285 -10.830 -7.108 1.00 84.25 95 ILE A O 1
ATOM 753 N N . PRO A 1 96 ? 7.247 -12.013 -8.751 1.00 73.62 96 PRO A N 1
ATOM 754 C CA . PRO A 1 96 ? 7.582 -10.833 -9.555 1.00 73.62 96 PRO A CA 1
ATOM 755 C C . PRO A 1 96 ? 6.345 -10.116 -10.124 1.00 73.62 96 PRO A C 1
ATOM 757 O O . PRO A 1 96 ? 6.440 -8.979 -10.575 1.00 73.62 96 PRO A O 1
ATOM 760 N N . PHE A 1 97 ? 5.170 -10.752 -10.081 1.00 74.19 97 PHE A N 1
ATOM 761 C CA . PHE A 1 97 ? 3.896 -10.192 -10.540 1.00 74.19 97 PHE A CA 1
ATOM 762 C C . PHE A 1 97 ? 3.095 -9.499 -9.424 1.00 74.19 97 PHE A C 1
ATOM 764 O O . PHE A 1 97 ? 1.929 -9.176 -9.605 1.00 74.19 97 PHE A O 1
ATOM 771 N N . LEU A 1 98 ? 3.689 -9.210 -8.262 1.00 75.31 98 LEU A N 1
ATOM 772 C CA . LEU A 1 98 ? 2.973 -8.577 -7.143 1.00 75.31 98 LEU A CA 1
ATOM 773 C C . LEU A 1 98 ? 2.333 -7.226 -7.518 1.00 75.31 98 LEU A C 1
ATOM 775 O O . LEU A 1 98 ? 1.292 -6.852 -6.981 1.00 75.31 98 LEU A O 1
ATOM 779 N N . GLY A 1 99 ? 2.908 -6.526 -8.500 1.00 74.31 99 GLY A N 1
ATOM 780 C CA . GLY A 1 99 ? 2.321 -5.315 -9.073 1.00 74.31 99 GLY A CA 1
ATOM 781 C C . GLY A 1 99 ? 0.947 -5.531 -9.724 1.00 74.31 99 GLY A C 1
ATOM 782 O O . GLY A 1 99 ? 0.090 -4.660 -9.595 1.00 74.31 99 GLY A O 1
ATOM 783 N N . SER A 1 100 ? 0.687 -6.684 -10.357 1.00 75.06 100 SER A N 1
ATOM 784 C CA . SER A 1 100 ? -0.631 -6.984 -10.946 1.00 75.06 100 SER A CA 1
ATOM 785 C C . SER A 1 100 ? -1.685 -7.286 -9.875 1.00 75.06 100 SER A C 1
ATOM 787 O O . SER A 1 100 ? -2.857 -6.948 -10.040 1.00 75.06 100 SER A O 1
ATOM 789 N N . LEU A 1 101 ? -1.260 -7.803 -8.717 1.00 79.88 101 LEU A N 1
ATOM 790 C CA . LEU A 1 101 ? -2.122 -8.032 -7.553 1.00 79.88 101 LEU A CA 1
ATOM 791 C C . LEU A 1 101 ? -2.541 -6.740 -6.841 1.00 79.88 101 LEU A C 1
ATOM 793 O O . LEU A 1 101 ? -3.471 -6.771 -6.035 1.00 79.88 101 LEU A O 1
ATOM 797 N N . ALA A 1 102 ? -1.907 -5.598 -7.129 1.00 80.06 102 ALA A N 1
ATOM 798 C CA . ALA A 1 102 ? -2.230 -4.327 -6.479 1.00 80.06 102 ALA A CA 1
ATOM 799 C C . ALA A 1 102 ? -3.707 -3.934 -6.660 1.00 80.06 102 ALA A C 1
ATOM 801 O O . ALA A 1 102 ? -4.325 -3.429 -5.722 1.00 80.06 102 ALA A O 1
ATOM 802 N N . GLY A 1 103 ? -4.292 -4.225 -7.830 1.00 79.62 103 GLY A N 1
ATOM 803 C CA . GLY A 1 103 ? -5.721 -4.024 -8.082 1.00 79.62 103 GLY A CA 1
ATOM 804 C C . GLY A 1 103 ? -6.597 -4.897 -7.181 1.00 79.62 103 GLY A C 1
ATOM 805 O O . GLY A 1 103 ? -7.519 -4.399 -6.545 1.00 79.62 103 GLY A O 1
ATOM 806 N N . LEU A 1 104 ? -6.262 -6.181 -7.038 1.00 85.12 104 LEU A N 1
ATOM 807 C CA . LEU A 1 104 ? -6.994 -7.109 -6.173 1.00 85.12 104 LEU A CA 1
ATOM 808 C C . LEU A 1 104 ? -6.893 -6.718 -4.687 1.00 85.12 104 LEU A C 1
ATOM 810 O O . LEU A 1 104 ? -7.907 -6.640 -3.992 1.00 85.12 104 LEU A O 1
ATOM 814 N N . ILE A 1 105 ? -5.681 -6.415 -4.212 1.00 85.94 105 ILE A N 1
ATOM 815 C CA . ILE A 1 105 ? -5.420 -5.989 -2.827 1.00 85.94 105 ILE A CA 1
ATOM 816 C C . ILE A 1 105 ? -6.157 -4.679 -2.529 1.00 85.94 105 ILE A C 1
ATOM 818 O O . ILE A 1 105 ? -6.813 -4.559 -1.492 1.00 85.94 105 ILE A O 1
ATOM 822 N N . GLY A 1 106 ? -6.110 -3.719 -3.458 1.00 83.88 106 GLY A N 1
ATOM 823 C CA . GLY A 1 106 ? -6.881 -2.483 -3.368 1.00 83.88 106 GLY A CA 1
ATOM 824 C C . GLY A 1 106 ? -8.377 -2.764 -3.254 1.00 83.88 106 GLY A C 1
ATOM 825 O O . GLY A 1 106 ? -9.040 -2.203 -2.385 1.00 83.8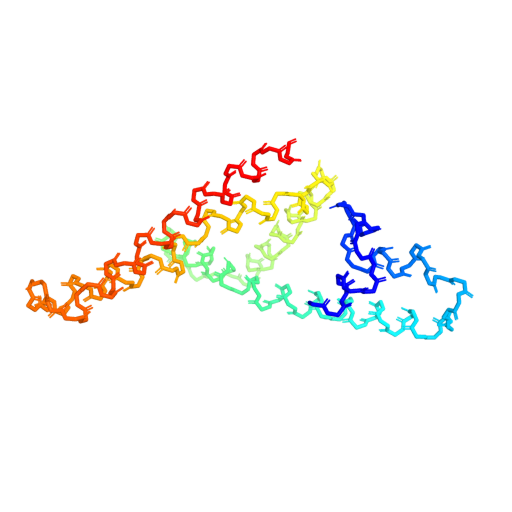8 106 GLY A O 1
ATOM 826 N N . GLY A 1 107 ? -8.893 -3.698 -4.054 1.00 86.19 107 GLY A N 1
ATOM 827 C CA . GLY A 1 107 ? -10.308 -4.068 -4.090 1.00 86.19 107 GLY A CA 1
ATOM 828 C C . GLY A 1 107 ? -10.801 -4.637 -2.768 1.00 86.19 107 GLY A C 1
ATOM 829 O O . GLY A 1 107 ? -11.879 -4.264 -2.314 1.00 86.19 107 GLY A O 1
ATOM 830 N N . ILE A 1 108 ? -9.986 -5.458 -2.106 1.00 87.06 108 ILE A N 1
ATOM 831 C CA . ILE A 1 108 ? -10.278 -6.014 -0.774 1.00 87.06 108 ILE A CA 1
ATOM 832 C C . ILE A 1 108 ? -10.229 -4.930 0.317 1.00 87.06 108 ILE A C 1
ATOM 834 O O . ILE A 1 108 ? -10.949 -5.024 1.310 1.00 87.06 108 ILE A O 1
ATOM 838 N N . ALA A 1 109 ? -9.418 -3.885 0.141 1.00 88.31 109 ALA A N 1
ATOM 839 C CA . ALA A 1 109 ? -9.315 -2.779 1.092 1.00 88.31 109 ALA A CA 1
ATOM 840 C C . ALA A 1 109 ? -10.436 -1.727 0.939 1.00 88.31 109 ALA A C 1
ATOM 842 O O . ALA A 1 109 ? -10.768 -1.048 1.913 1.00 88.31 109 ALA A O 1
ATOM 843 N N . LEU A 1 110 ? -11.051 -1.599 -0.245 1.00 87.12 110 LEU A N 1
ATOM 844 C CA . LEU A 1 110 ? -12.106 -0.610 -0.524 1.00 87.12 110 LEU A CA 1
ATOM 845 C C . LEU A 1 110 ? -13.325 -0.673 0.422 1.00 87.12 110 LEU A C 1
ATOM 847 O O . LEU A 1 110 ? -13.804 0.388 0.827 1.00 87.12 110 LEU A O 1
ATOM 851 N N . PRO A 1 111 ? -13.837 -1.846 0.843 1.00 87.50 111 PRO A N 1
ATOM 852 C CA . PRO A 1 111 ? -14.916 -1.915 1.823 1.00 87.50 111 PRO A CA 1
ATOM 853 C C . PRO A 1 111 ? -14.523 -1.298 3.163 1.00 87.50 111 PRO A C 1
ATOM 855 O O . PRO A 1 111 ? -15.350 -0.667 3.816 1.00 87.50 111 PRO A O 1
ATOM 858 N N . VAL A 1 112 ? -13.259 -1.438 3.568 1.00 86.38 112 VAL A N 1
ATOM 859 C CA . VAL A 1 112 ? -12.758 -0.908 4.842 1.00 86.38 112 VAL A CA 1
ATOM 860 C C . VAL A 1 112 ? -12.651 0.616 4.795 1.00 86.38 112 VAL A C 1
ATOM 862 O O . VAL A 1 112 ? -12.948 1.283 5.782 1.00 86.38 112 VAL A O 1
ATOM 865 N N . THR A 1 113 ? -12.265 1.186 3.653 1.00 87.25 113 THR A N 1
ATOM 866 C CA . THR A 1 113 ? -12.061 2.635 3.518 1.00 87.25 113 THR A CA 1
ATOM 867 C C . THR A 1 113 ? -13.332 3.394 3.143 1.00 87.25 113 THR A C 1
ATOM 869 O O . THR A 1 113 ? -13.533 4.502 3.632 1.00 87.25 113 THR A O 1
ATOM 872 N N . LEU A 1 114 ? -14.199 2.812 2.307 1.00 87.00 114 LEU A N 1
ATOM 873 C CA . LEU A 1 114 ? -15.391 3.482 1.775 1.00 87.00 114 LEU A CA 1
ATOM 874 C C . LEU A 1 114 ? -16.681 3.034 2.465 1.00 87.00 114 LEU A C 1
ATOM 876 O O . LEU A 1 114 ? -17.490 3.869 2.857 1.00 87.00 114 LEU A O 1
ATOM 880 N N . ALA A 1 115 ? -16.889 1.726 2.628 1.00 88.75 115 ALA A N 1
ATOM 881 C CA . ALA A 1 115 ? -18.174 1.206 3.098 1.00 88.75 115 ALA A CA 1
ATOM 882 C C . ALA A 1 115 ? -18.289 1.201 4.630 1.00 88.75 115 ALA A C 1
ATOM 884 O O . ALA A 1 115 ? -19.313 1.591 5.197 1.00 88.75 115 ALA A O 1
ATOM 885 N N . TYR A 1 116 ? -17.222 0.795 5.315 1.00 87.06 116 TYR A N 1
ATOM 886 C CA . TYR A 1 116 ? -17.174 0.674 6.767 1.00 87.06 116 TYR A CA 1
ATOM 887 C C . TYR A 1 116 ? -17.508 1.976 7.518 1.00 87.06 116 TYR A C 1
ATOM 889 O O . TYR A 1 116 ? -18.386 1.924 8.384 1.00 87.06 116 TYR A O 1
ATOM 897 N N . PRO A 1 117 ? -16.917 3.153 7.213 1.00 88.44 117 PRO A N 1
ATOM 898 C CA . PRO A 1 117 ? -17.266 4.387 7.921 1.00 88.44 117 PRO A CA 1
ATOM 899 C C . PRO A 1 117 ? -18.729 4.797 7.702 1.00 88.44 117 PRO A C 1
ATOM 901 O O . PRO A 1 117 ? -19.378 5.249 8.647 1.00 88.44 117 PRO A O 1
ATOM 904 N N . CYS A 1 118 ? -19.280 4.580 6.502 1.00 86.56 118 CYS A N 1
ATOM 905 C CA . CYS A 1 118 ? -20.683 4.862 6.195 1.00 86.56 118 CYS A CA 1
ATOM 906 C C . CYS A 1 118 ? -21.634 3.997 7.036 1.00 86.56 118 CYS A C 1
ATOM 908 O O . CYS A 1 118 ? -22.559 4.516 7.670 1.00 86.56 118 CYS A O 1
ATOM 910 N N . PHE A 1 119 ? -21.385 2.686 7.110 1.00 87.62 119 PHE A N 1
ATOM 911 C CA . PHE A 1 119 ? -22.199 1.783 7.929 1.00 87.62 119 PHE A CA 1
ATOM 912 C C . PHE A 1 119 ? -22.001 2.008 9.432 1.00 87.62 119 PHE A C 1
ATOM 914 O O . PHE A 1 119 ? -22.973 1.974 10.193 1.00 87.62 119 PHE A O 1
ATOM 921 N N . MET A 1 120 ? -20.773 2.295 9.868 1.00 90.00 120 MET A N 1
ATOM 922 C CA . MET A 1 120 ? -20.465 2.615 11.261 1.00 90.00 120 MET A CA 1
ATOM 923 C C . MET A 1 120 ? -21.193 3.889 11.707 1.00 90.00 120 MET A C 1
ATOM 925 O O . MET A 1 120 ? -21.816 3.904 12.770 1.00 90.00 120 MET A O 1
ATOM 929 N N . TRP A 1 121 ? -21.196 4.935 10.878 1.00 90.31 121 TRP A N 1
ATOM 930 C CA . TRP A 1 121 ? -21.903 6.181 11.172 1.00 90.31 121 TRP A CA 1
ATOM 931 C C . TRP A 1 121 ? -23.413 5.965 11.322 1.00 90.31 121 TRP A C 1
ATOM 933 O O . TRP A 1 121 ? -24.011 6.446 12.288 1.00 90.31 121 TRP A O 1
ATOM 943 N N . LEU A 1 122 ? -24.023 5.175 10.430 1.00 87.31 122 LEU A N 1
ATOM 944 C CA . LEU A 1 122 ? -25.443 4.813 10.510 1.00 87.31 122 LEU A CA 1
ATOM 945 C C . LEU A 1 122 ? -25.783 4.084 11.820 1.00 87.31 122 LEU A C 1
ATOM 947 O O . LEU A 1 122 ? -26.820 4.362 12.427 1.00 87.31 122 LEU A O 1
ATOM 951 N N . LYS A 1 123 ? -24.903 3.185 12.282 1.00 86.94 123 LYS A N 1
ATOM 952 C CA . LYS A 1 123 ? -25.073 2.450 13.547 1.00 86.94 123 LYS A CA 1
ATOM 953 C C . LYS A 1 123 ? -24.944 3.351 14.778 1.00 86.94 123 LYS A C 1
ATOM 955 O O . LYS A 1 123 ? -25.719 3.177 15.717 1.00 86.94 123 LYS A O 1
ATOM 960 N N . ILE A 1 124 ? -24.008 4.303 14.770 1.00 89.81 124 ILE A N 1
ATOM 961 C CA . ILE A 1 124 ? -23.755 5.205 15.906 1.00 89.81 124 ILE A CA 1
ATOM 962 C C . ILE A 1 124 ? -24.834 6.286 16.009 1.00 89.81 124 ILE A C 1
ATOM 964 O O . ILE A 1 124 ? -25.382 6.512 17.086 1.00 89.81 124 ILE A O 1
ATOM 968 N N . LYS A 1 125 ? -25.141 6.975 14.904 1.00 85.50 125 LYS A N 1
ATOM 969 C CA . LYS A 1 125 ? -26.024 8.151 14.925 1.00 85.50 125 LYS A CA 1
ATOM 970 C C . LYS A 1 125 ? -27.509 7.820 14.847 1.00 85.50 125 LYS A C 1
ATOM 972 O O . LYS A 1 125 ? -28.304 8.695 15.170 1.00 85.50 125 LYS A O 1
ATOM 977 N N . LYS A 1 126 ? -27.880 6.600 14.431 1.00 81.12 126 LYS A N 1
ATOM 978 C CA . LYS A 1 126 ? -29.276 6.144 14.266 1.00 81.12 126 LYS A CA 1
ATOM 979 C C . LYS A 1 126 ? -30.192 7.241 13.682 1.00 81.12 126 LYS A C 1
ATOM 981 O O . LYS A 1 126 ? -31.181 7.617 14.315 1.00 81.12 126 LYS A O 1
ATOM 986 N N . PRO A 1 127 ? -29.849 7.814 12.513 1.00 83.44 127 PRO A N 1
ATOM 987 C CA . PRO A 1 127 ? -30.650 8.879 11.917 1.00 83.44 127 PRO A CA 1
ATOM 988 C C . PRO A 1 127 ? -32.051 8.360 11.561 1.00 83.44 127 PRO A C 1
ATOM 990 O O . PRO A 1 127 ? -32.255 7.154 11.401 1.00 83.44 127 PRO A O 1
ATOM 993 N N . LYS A 1 128 ? -33.017 9.276 11.406 1.00 79.62 128 LYS A N 1
ATOM 994 C CA . LYS A 1 128 ? -34.377 8.924 10.974 1.00 79.62 128 LYS A CA 1
ATOM 995 C C . LYS A 1 128 ? -34.317 8.103 9.682 1.00 79.62 128 LYS A C 1
ATOM 997 O O . LYS A 1 128 ? -33.660 8.508 8.719 1.00 79.62 128 LYS A O 1
ATOM 1002 N N . LEU A 1 129 ? -34.998 6.957 9.691 1.00 72.19 129 LEU A N 1
ATOM 1003 C CA . LEU A 1 129 ? -35.161 6.096 8.519 1.00 72.19 129 LEU A CA 1
ATOM 1004 C C . LEU A 1 129 ? -35.701 6.940 7.356 1.00 72.19 129 LEU A C 1
ATOM 1006 O O . LEU A 1 129 ? -36.624 7.729 7.551 1.00 72.19 129 LEU A O 1
ATOM 1010 N N . TYR A 1 130 ? -35.079 6.805 6.181 1.00 75.62 130 TYR A N 1
ATOM 1011 C CA . TYR A 1 130 ? -35.364 7.585 4.964 1.00 75.62 130 TYR A CA 1
ATOM 1012 C C . TYR A 1 130 ? -35.032 9.088 5.001 1.00 75.62 130 TYR A C 1
ATOM 1014 O O . TYR A 1 130 ? -35.378 9.817 4.076 1.00 75.62 130 TYR A O 1
ATOM 1022 N N . GLY A 1 131 ? -34.301 9.576 6.008 1.00 84.56 131 GLY A N 1
ATOM 1023 C CA . GLY A 1 131 ? -33.724 10.922 5.950 1.00 84.56 131 GLY A CA 1
ATOM 1024 C C . GLY A 1 131 ? -32.657 11.048 4.852 1.00 84.56 131 GLY A C 1
ATOM 1025 O O . GLY A 1 131 ? -31.985 10.071 4.518 1.00 84.56 131 GLY A O 1
ATOM 1026 N N . ALA A 1 132 ? -32.429 12.263 4.341 1.00 83.44 132 ALA A N 1
ATOM 1027 C CA . ALA A 1 132 ? -31.421 12.528 3.304 1.00 83.44 132 ALA A CA 1
ATOM 1028 C C . ALA A 1 132 ? -30.025 11.984 3.676 1.00 83.44 132 ALA A C 1
ATOM 1030 O O . ALA A 1 132 ? -29.387 11.297 2.883 1.00 83.44 132 ALA A O 1
ATOM 1031 N N . MET A 1 133 ? -29.594 12.193 4.926 1.00 84.38 133 MET A N 1
ATOM 1032 C CA . MET A 1 133 ? -28.316 11.681 5.443 1.00 84.38 133 MET A CA 1
ATOM 1033 C C . MET A 1 133 ? -28.287 10.157 5.626 1.00 84.38 133 MET A C 1
ATOM 1035 O O . MET A 1 133 ? -27.212 9.560 5.593 1.00 84.38 133 MET A O 1
ATOM 1039 N N . TRP A 1 134 ? -29.443 9.517 5.834 1.00 87.69 134 TRP A N 1
ATOM 1040 C CA . TRP A 1 134 ? -29.532 8.058 5.886 1.00 87.69 134 TRP A CA 1
ATOM 1041 C C . TRP A 1 134 ? -29.366 7.481 4.479 1.00 87.69 134 TRP A C 1
ATOM 1043 O O . TRP A 1 134 ? -28.495 6.642 4.283 1.00 87.69 134 TRP A O 1
ATOM 1053 N N . CYS A 1 135 ? -30.115 8.001 3.498 1.00 86.44 135 CYS A N 1
ATOM 1054 C CA . CYS A 1 135 ? -30.043 7.569 2.100 1.00 86.44 135 CYS A CA 1
ATOM 1055 C C . CYS A 1 135 ? -28.642 7.776 1.505 1.00 86.44 135 CYS A C 1
ATOM 1057 O O . CYS A 1 135 ? -28.096 6.863 0.893 1.00 86.44 135 CYS A O 1
ATOM 1059 N N . LEU A 1 136 ? -28.016 8.931 1.764 1.00 88.00 136 LEU A N 1
ATOM 1060 C CA . LEU A 1 136 ? -26.671 9.239 1.277 1.00 88.00 136 LEU A CA 1
ATOM 1061 C C . LEU A 1 136 ? -25.633 8.246 1.819 1.00 88.00 136 LEU A C 1
ATOM 1063 O O . LEU A 1 136 ? -24.889 7.660 1.039 1.00 88.00 136 LEU A O 1
ATOM 1067 N N . ASN A 1 137 ? -25.599 8.003 3.134 1.00 88.38 137 ASN A N 1
ATOM 1068 C CA . ASN A 1 137 ? -24.634 7.063 3.717 1.00 88.38 137 ASN A CA 1
ATOM 1069 C C . ASN A 1 137 ? -24.902 5.610 3.306 1.00 88.38 137 ASN A C 1
ATOM 1071 O O . ASN A 1 137 ? -23.957 4.851 3.105 1.00 88.38 137 ASN A O 1
ATOM 1075 N N . TRP A 1 138 ? -26.168 5.218 3.147 1.00 88.94 138 TRP A N 1
ATOM 1076 C CA . TRP A 1 138 ? -26.514 3.887 2.646 1.00 88.94 138 TRP A CA 1
ATOM 1077 C C . TRP A 1 138 ? -26.096 3.708 1.182 1.00 88.94 138 TRP A C 1
ATOM 1079 O O . TRP A 1 138 ? -25.499 2.692 0.831 1.00 88.94 138 TRP A O 1
ATOM 1089 N N . GLY A 1 139 ? -26.346 4.720 0.346 1.00 90.44 139 GLY A N 1
ATOM 1090 C CA . GLY A 1 139 ? -25.940 4.752 -1.056 1.00 90.44 139 GLY A CA 1
ATOM 1091 C C . GLY A 1 139 ? -24.423 4.711 -1.220 1.00 90.44 139 GLY A C 1
ATOM 1092 O O . GLY A 1 139 ? -23.921 3.867 -1.955 1.00 90.44 139 GLY A O 1
ATOM 1093 N N . LEU A 1 140 ? -23.678 5.547 -0.487 1.00 89.44 140 LEU A N 1
ATOM 1094 C CA . LEU A 1 140 ? -22.209 5.526 -0.495 1.00 89.44 140 LEU A CA 1
ATOM 1095 C C . LEU A 1 140 ? -21.645 4.187 -0.005 1.00 89.44 140 LEU A C 1
ATOM 1097 O O . LEU A 1 140 ? -20.704 3.670 -0.605 1.00 89.44 140 LEU A O 1
ATOM 1101 N N . GLY A 1 141 ? -22.239 3.596 1.036 1.00 90.00 141 GLY A N 1
ATOM 1102 C CA . GLY A 1 141 ? -21.842 2.280 1.532 1.00 90.00 141 GLY A CA 1
ATOM 1103 C C . GLY A 1 141 ? -22.036 1.177 0.490 1.00 90.00 141 GLY A C 1
ATOM 1104 O O . GLY A 1 141 ? -21.130 0.376 0.256 1.00 90.00 141 GLY A O 1
ATOM 1105 N N . LEU A 1 142 ? -23.189 1.167 -0.186 1.00 90.69 142 LEU A N 1
ATOM 1106 C CA . LEU A 1 142 ? -23.485 0.205 -1.248 1.00 90.69 142 LEU A CA 1
ATOM 1107 C C . LEU A 1 142 ? -22.591 0.417 -2.479 1.00 90.69 142 LEU A C 1
ATOM 1109 O O . LEU A 1 142 ? -22.087 -0.555 -3.037 1.00 90.69 142 LEU A O 1
ATOM 1113 N N . LEU A 1 143 ? -22.343 1.670 -2.868 1.00 91.50 143 LEU A N 1
ATOM 1114 C CA . LEU A 1 143 ? -21.417 2.007 -3.950 1.00 91.50 143 LEU A CA 1
ATOM 1115 C C . LEU A 1 143 ? -19.989 1.556 -3.628 1.00 91.50 143 LEU A C 1
ATOM 1117 O O . LEU A 1 143 ? -19.345 0.953 -4.480 1.00 91.50 143 LEU A O 1
ATOM 1121 N N . GLY A 1 144 ? -19.508 1.777 -2.401 1.00 89.69 144 GLY A N 1
ATOM 1122 C CA . GLY A 1 144 ? -18.193 1.303 -1.960 1.00 89.69 144 GLY A CA 1
ATOM 1123 C C . GLY A 1 144 ? -18.059 -0.222 -2.034 1.00 89.69 144 GLY A C 1
ATOM 1124 O O . GLY A 1 144 ? -17.046 -0.733 -2.511 1.00 89.69 144 GLY A O 1
ATOM 1125 N N . MET A 1 145 ? -19.104 -0.953 -1.633 1.00 90.62 145 MET A N 1
ATOM 1126 C CA . MET A 1 145 ? -19.168 -2.417 -1.758 1.00 90.62 145 MET A CA 1
ATOM 1127 C C . MET A 1 145 ? -19.209 -2.873 -3.224 1.00 90.62 145 MET A C 1
ATOM 1129 O O . MET A 1 145 ? -18.505 -3.809 -3.598 1.00 90.62 145 MET A O 1
ATOM 1133 N N . GLY A 1 146 ? -19.993 -2.198 -4.069 1.00 91.50 146 GLY A N 1
ATOM 1134 C CA . GLY A 1 146 ? -20.073 -2.490 -5.501 1.00 91.50 146 GLY A CA 1
ATOM 1135 C C . GLY A 1 146 ? -18.741 -2.258 -6.217 1.00 91.50 146 GLY A C 1
ATOM 1136 O O . GLY A 1 146 ? -18.284 -3.122 -6.962 1.00 91.50 146 GLY A O 1
ATOM 1137 N N . LEU A 1 147 ? -18.075 -1.135 -5.932 1.00 89.44 147 LEU A N 1
ATOM 1138 C CA . LEU A 1 147 ? -16.747 -0.820 -6.466 1.00 89.44 147 LEU A CA 1
ATOM 1139 C C . LEU A 1 147 ? -15.707 -1.860 -6.048 1.00 89.44 147 LEU A C 1
ATOM 1141 O O . LEU A 1 147 ? -14.916 -2.284 -6.884 1.00 89.44 147 LEU A O 1
ATOM 1145 N N . SER A 1 148 ? -15.736 -2.311 -4.791 1.00 90.88 148 SER A N 1
ATOM 1146 C CA . SER A 1 148 ? -14.886 -3.410 -4.321 1.00 90.88 148 SER A CA 1
ATOM 1147 C C . SER A 1 148 ? -15.105 -4.687 -5.135 1.00 90.88 148 SER A C 1
ATOM 1149 O O . SER A 1 148 ? -14.138 -5.261 -5.631 1.00 90.88 148 SER A O 1
ATOM 1151 N N . GLY A 1 149 ? -16.363 -5.088 -5.349 1.00 88.44 149 GLY A N 1
ATOM 1152 C CA . GLY A 1 149 ? -16.698 -6.269 -6.147 1.00 88.44 149 GLY A CA 1
ATOM 1153 C C . GLY A 1 149 ? -16.204 -6.177 -7.593 1.00 88.44 149 GLY A C 1
ATOM 1154 O O . GLY A 1 149 ? -15.593 -7.120 -8.093 1.00 88.44 149 GLY A O 1
ATOM 1155 N N . ILE A 1 150 ? -16.400 -5.024 -8.242 1.00 90.12 150 ILE A N 1
ATOM 1156 C CA . ILE A 1 150 ? -15.913 -4.774 -9.608 1.00 90.12 150 ILE A CA 1
ATOM 1157 C C . ILE A 1 150 ? -14.383 -4.846 -9.657 1.00 90.12 150 ILE A C 1
ATOM 1159 O O . ILE A 1 150 ? -13.829 -5.481 -10.553 1.00 90.12 150 ILE A O 1
ATOM 1163 N N . LEU A 1 151 ? -13.691 -4.229 -8.695 1.00 87.12 151 LEU A N 1
ATOM 1164 C CA . LEU A 1 151 ? -12.230 -4.191 -8.677 1.00 87.12 151 LEU A CA 1
ATOM 1165 C C . LEU A 1 151 ? -11.621 -5.573 -8.400 1.00 87.12 151 LEU A C 1
ATOM 1167 O O . LEU A 1 151 ? -10.600 -5.917 -8.985 1.00 87.12 151 LEU A O 1
ATOM 1171 N N . ILE A 1 152 ? -12.262 -6.381 -7.549 1.00 87.62 152 ILE A N 1
ATOM 1172 C CA . ILE A 1 152 ? -11.865 -7.772 -7.306 1.00 87.62 152 ILE A CA 1
ATOM 1173 C C . ILE A 1 152 ? -12.072 -8.605 -8.573 1.00 87.62 152 ILE A C 1
ATOM 1175 O O . ILE A 1 152 ? -11.150 -9.303 -8.979 1.00 87.62 152 ILE A O 1
ATOM 1179 N N . ALA A 1 153 ? -13.230 -8.501 -9.234 1.00 87.31 153 ALA A N 1
ATOM 1180 C CA . ALA A 1 153 ? -13.492 -9.227 -10.479 1.00 87.31 153 ALA A CA 1
ATOM 1181 C C . ALA A 1 153 ? -12.493 -8.850 -11.587 1.00 87.31 153 ALA A C 1
ATOM 11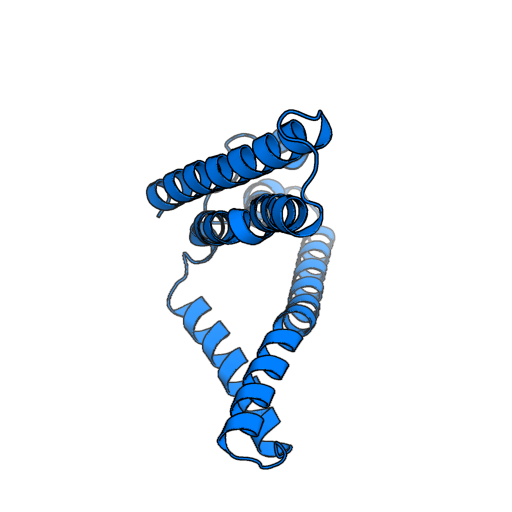83 O O . ALA A 1 153 ? -11.954 -9.727 -12.261 1.00 87.31 153 ALA A O 1
ATOM 1184 N N . ALA A 1 154 ? -12.189 -7.557 -11.729 1.00 83.94 154 ALA A N 1
ATOM 1185 C CA . ALA A 1 154 ? -11.168 -7.074 -12.653 1.00 83.94 154 ALA A CA 1
ATOM 1186 C C . ALA A 1 154 ? -9.762 -7.560 -12.266 1.00 83.94 154 ALA A C 1
ATOM 1188 O O . ALA A 1 154 ? -8.998 -7.972 -13.132 1.00 83.94 154 ALA A O 1
ATOM 1189 N N . GLY A 1 155 ? -9.428 -7.555 -10.973 1.00 80.88 155 GLY A N 1
ATOM 1190 C CA . GLY A 1 155 ? -8.153 -8.055 -10.464 1.00 80.88 155 GLY A CA 1
ATOM 1191 C C . GLY A 1 155 ? -7.957 -9.549 -10.718 1.00 80.88 155 GLY A C 1
ATOM 1192 O O . GLY A 1 155 ? -6.874 -9.946 -11.122 1.00 80.88 155 GLY A O 1
ATOM 1193 N N . VAL A 1 156 ? -9.004 -10.364 -10.552 1.00 81.75 156 VAL A N 1
ATOM 1194 C CA . VAL A 1 156 ? -8.974 -11.805 -10.862 1.00 81.75 156 VAL A CA 1
ATOM 1195 C C . VAL A 1 156 ? -8.812 -12.058 -12.360 1.00 81.75 156 VAL A C 1
ATOM 1197 O O . VAL A 1 156 ? -8.165 -13.020 -12.735 1.00 81.75 156 VAL A O 1
ATOM 1200 N N . TYR A 1 157 ? -9.372 -11.209 -13.222 1.00 77.12 157 TYR A N 1
ATOM 1201 C CA . TYR A 1 157 ? -9.221 -11.357 -14.673 1.00 77.12 157 TYR A CA 1
ATOM 1202 C C . TYR A 1 157 ? -7.799 -11.035 -15.174 1.00 77.12 157 TYR A C 1
ATOM 1204 O O . TYR A 1 157 ? -7.390 -11.515 -16.228 1.00 77.12 157 TYR A O 1
ATOM 1212 N N . VAL A 1 158 ? -7.063 -10.186 -14.451 1.00 70.94 158 VAL A N 1
ATOM 1213 C CA . VAL A 1 158 ? -5.714 -9.726 -14.829 1.00 70.94 158 VAL A CA 1
ATOM 1214 C C . VAL A 1 158 ? -4.602 -10.658 -14.322 1.00 70.94 158 VAL A C 1
ATOM 1216 O O . VAL A 1 158 ? -3.495 -10.615 -14.858 1.00 70.94 158 VAL A O 1
ATOM 1219 N N . VAL A 1 159 ? -4.879 -11.463 -13.292 1.00 64.31 159 VAL A N 1
ATOM 1220 C CA . VAL A 1 159 ? -3.941 -12.408 -12.652 1.00 64.31 159 VAL A CA 1
ATOM 1221 C C . VAL A 1 159 ? -4.060 -13.782 -13.291 1.00 64.31 159 VAL A C 1
ATOM 1223 O O . VAL A 1 159 ? -2.993 -14.352 -13.604 1.00 64.31 159 VAL A O 1
#